Protein AF-A0A6L3AC29-F1 (afdb_monomer_lite)

Structure (mmCIF, N/CA/C/O backbone):
data_AF-A0A6L3AC29-F1
#
_entry.id   AF-A0A6L3AC29-F1
#
loop_
_atom_site.group_PDB
_atom_site.id
_atom_site.type_symbol
_atom_site.label_atom_id
_atom_site.label_alt_id
_atom_site.label_comp_id
_atom_site.label_asym_id
_atom_site.label_entity_id
_atom_site.label_seq_id
_atom_site.pdbx_PDB_ins_code
_atom_site.Cartn_x
_atom_site.Cartn_y
_atom_site.Cartn_z
_atom_site.occupancy
_atom_site.B_iso_or_equiv
_atom_site.auth_seq_id
_atom_site.auth_comp_id
_atom_site.auth_asym_id
_atom_site.auth_atom_id
_atom_site.pdbx_PDB_model_num
ATOM 1 N N . MET A 1 1 ? -25.101 -8.847 5.238 1.00 46.44 1 MET A N 1
ATOM 2 C CA . MET A 1 1 ? -24.844 -7.647 4.420 1.00 46.44 1 MET A CA 1
ATOM 3 C C . MET A 1 1 ? -23.366 -7.691 4.101 1.00 46.44 1 MET A C 1
ATOM 5 O O . MET A 1 1 ? -22.580 -7.676 5.034 1.00 46.44 1 MET A O 1
ATOM 9 N N . THR A 1 2 ? -22.988 -7.935 2.851 1.00 57.38 2 THR A N 1
ATOM 10 C CA . THR A 1 2 ? -21.576 -7.964 2.452 1.00 57.38 2 THR A CA 1
ATOM 11 C C . THR A 1 2 ? -21.065 -6.530 2.477 1.00 57.38 2 THR A C 1
ATOM 13 O O . THR A 1 2 ? -21.519 -5.713 1.680 1.00 57.38 2 THR A O 1
ATOM 16 N N . GLU A 1 3 ? -20.207 -6.204 3.442 1.00 71.88 3 GLU A N 1
ATOM 17 C CA . GLU A 1 3 ? -19.499 -4.926 3.446 1.00 71.88 3 GLU A CA 1
ATOM 18 C C . GLU A 1 3 ? -18.625 -4.854 2.194 1.00 71.88 3 GLU A C 1
ATOM 20 O O . GLU A 1 3 ? -17.820 -5.746 1.925 1.00 71.88 3 GLU A O 1
ATOM 25 N N . ASP A 1 4 ? -18.850 -3.818 1.395 1.00 78.69 4 ASP A N 1
ATOM 26 C CA . ASP A 1 4 ? -18.131 -3.585 0.151 1.00 78.69 4 ASP A CA 1
ATOM 27 C C . ASP A 1 4 ? -16.731 -3.056 0.500 1.00 78.69 4 ASP A C 1
ATOM 29 O O . ASP A 1 4 ? -16.559 -1.882 0.851 1.00 78.69 4 ASP A O 1
ATOM 33 N N . ILE A 1 5 ? -15.738 -3.952 0.509 1.00 82.19 5 ILE A N 1
ATOM 34 C CA . ILE A 1 5 ? -14.355 -3.612 0.858 1.00 82.19 5 ILE A CA 1
ATOM 35 C C . ILE A 1 5 ? -13.805 -2.688 -0.226 1.00 82.19 5 ILE A C 1
ATOM 37 O O . ILE A 1 5 ? -13.686 -3.056 -1.395 1.00 82.19 5 ILE A O 1
ATOM 41 N N . ARG A 1 6 ? -13.429 -1.469 0.166 1.00 89.81 6 ARG A N 1
ATOM 42 C CA . ARG A 1 6 ? -12.850 -0.499 -0.765 1.00 89.81 6 ARG A CA 1
ATOM 43 C C . ARG A 1 6 ? -11.422 -0.918 -1.117 1.00 89.81 6 ARG A C 1
ATOM 45 O O . ARG A 1 6 ? -10.543 -0.913 -0.258 1.00 89.81 6 ARG A O 1
ATOM 52 N N . ALA A 1 7 ? -11.183 -1.246 -2.382 1.00 92.44 7 ALA A N 1
ATOM 53 C CA . ALA A 1 7 ? -9.855 -1.593 -2.878 1.00 92.44 7 ALA A CA 1
ATOM 54 C C . ALA A 1 7 ? -9.159 -0.388 -3.530 1.00 92.44 7 ALA A C 1
ATOM 56 O O . ALA A 1 7 ? -9.771 0.382 -4.272 1.00 92.44 7 ALA A O 1
ATOM 57 N N . ALA A 1 8 ? -7.859 -0.259 -3.278 1.00 96.25 8 ALA A N 1
ATOM 58 C CA . ALA A 1 8 ? -6.949 0.632 -3.990 1.00 96.25 8 ALA A CA 1
ATOM 59 C C . ALA A 1 8 ? -5.733 -0.165 -4.487 1.00 96.25 8 ALA A C 1
ATOM 61 O O . ALA A 1 8 ? -5.405 -1.221 -3.947 1.00 96.25 8 ALA A O 1
ATOM 62 N N . CYS A 1 9 ? -5.040 0.323 -5.514 1.00 97.00 9 CYS A N 1
ATOM 63 C CA . CYS A 1 9 ? -3.838 -0.339 -6.012 1.00 97.00 9 CYS A CA 1
ATOM 64 C C . CYS A 1 9 ? -2.820 0.640 -6.599 1.00 97.00 9 CYS A C 1
ATOM 66 O O . CYS A 1 9 ? -3.136 1.786 -6.922 1.00 97.00 9 CYS A O 1
ATOM 68 N N . VAL A 1 10 ? -1.584 0.157 -6.725 1.00 97.31 10 VAL A N 1
ATOM 69 C CA . VAL A 1 10 ? -0.564 0.718 -7.615 1.00 97.31 10 VAL A CA 1
ATOM 70 C C . VAL A 1 10 ? -0.467 -0.170 -8.852 1.00 97.31 10 VAL A C 1
ATOM 72 O O . VAL A 1 10 ? -0.380 -1.388 -8.713 1.00 97.31 10 VAL A O 1
ATOM 75 N N . ILE A 1 11 ? -0.490 0.444 -10.037 1.00 97.38 11 ILE A N 1
ATOM 76 C CA . ILE A 1 11 ? -0.477 -0.244 -11.333 1.00 97.38 11 ILE A CA 1
ATOM 77 C C . ILE A 1 11 ? 0.802 0.139 -12.082 1.00 97.38 11 ILE A C 1
ATOM 79 O O . ILE A 1 11 ? 1.102 1.332 -12.191 1.00 97.38 11 ILE A O 1
ATOM 83 N N . GLY A 1 12 ? 1.554 -0.835 -12.598 1.00 95.75 12 GLY A N 1
ATOM 84 C CA . GLY A 1 12 ? 2.692 -0.557 -13.477 1.00 95.75 12 GLY A CA 1
ATOM 85 C C . GLY A 1 12 ? 3.618 -1.745 -13.730 1.00 95.75 12 GLY A C 1
ATOM 86 O O . GLY A 1 12 ? 3.389 -2.855 -13.269 1.00 95.75 12 GLY A O 1
ATOM 87 N N . TRP A 1 13 ? 4.716 -1.494 -14.442 1.00 95.31 13 TRP A N 1
ATOM 88 C CA . TRP A 1 13 ? 5.770 -2.479 -14.678 1.00 95.31 13 TRP A CA 1
ATOM 89 C C . TRP A 1 13 ? 7.149 -1.805 -14.622 1.00 95.31 13 TRP A C 1
ATOM 91 O O . TRP A 1 13 ? 7.367 -0.844 -15.365 1.00 95.31 13 TRP A O 1
ATOM 101 N N . PRO A 1 14 ? 8.095 -2.278 -13.790 1.00 94.62 14 PRO A N 1
ATOM 102 C CA . PRO A 1 14 ? 7.955 -3.309 -12.751 1.00 94.62 14 PRO A CA 1
ATOM 103 C C . PRO A 1 14 ? 7.331 -2.750 -11.450 1.00 94.62 14 PRO A C 1
ATOM 105 O O . PRO A 1 14 ? 7.926 -1.909 -10.768 1.00 94.62 14 PRO A O 1
ATOM 108 N N . VAL A 1 15 ? 6.125 -3.209 -11.083 1.00 96.12 15 VAL A N 1
ATOM 109 C CA . VAL A 1 15 ? 5.370 -2.724 -9.903 1.00 96.12 15 VAL A CA 1
ATOM 110 C C . VAL A 1 15 ? 5.983 -3.161 -8.566 1.00 96.12 15 VAL A C 1
ATOM 112 O O . VAL A 1 15 ? 5.747 -2.542 -7.525 1.00 96.12 15 VAL A O 1
ATOM 115 N N . GLU A 1 16 ? 6.824 -4.192 -8.575 1.00 95.38 16 GLU A N 1
ATOM 116 C CA . GLU A 1 16 ? 7.452 -4.801 -7.400 1.00 95.38 16 GLU A CA 1
ATOM 117 C C . GLU A 1 16 ? 8.342 -3.823 -6.628 1.00 95.38 16 GLU A C 1
ATOM 119 O O . GLU A 1 16 ? 8.476 -3.933 -5.408 1.00 95.38 16 GLU A O 1
ATOM 124 N N . HIS A 1 17 ? 8.909 -2.829 -7.317 1.00 95.56 17 HIS A N 1
ATOM 125 C CA . HIS A 1 17 ? 9.749 -1.803 -6.700 1.00 95.56 17 HIS A CA 1
ATOM 126 C C . HIS A 1 17 ? 8.943 -0.759 -5.916 1.00 95.56 17 HIS A C 1
ATOM 128 O O . HIS A 1 17 ? 9.515 0.001 -5.128 1.00 95.56 17 HIS A O 1
ATOM 134 N N . SER A 1 18 ? 7.619 -0.706 -6.096 1.00 96.56 18 SER A N 1
ATOM 135 C CA . SER A 1 18 ? 6.782 0.224 -5.350 1.00 96.56 18 SER A CA 1
ATOM 136 C C . SER A 1 18 ? 6.672 -0.190 -3.882 1.00 96.56 18 SER A C 1
ATOM 138 O O . SER A 1 18 ? 6.205 -1.276 -3.528 1.00 96.56 18 SER A O 1
ATOM 140 N N . ARG A 1 19 ? 7.034 0.743 -2.997 1.00 96.50 19 ARG A N 1
ATOM 141 C CA . ARG A 1 19 ? 6.831 0.625 -1.544 1.00 96.5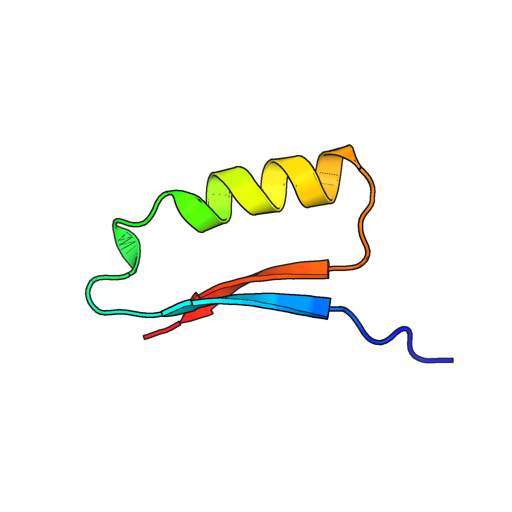0 19 ARG A CA 1
ATOM 142 C C . ARG A 1 19 ? 5.432 1.053 -1.102 1.00 96.50 19 ARG A C 1
ATOM 144 O O . ARG A 1 19 ? 5.118 0.918 0.081 1.00 96.50 19 ARG A O 1
ATOM 151 N N . SER A 1 20 ? 4.592 1.549 -2.016 1.00 97.44 20 SER A N 1
ATOM 152 C CA . SER A 1 20 ? 3.252 2.031 -1.673 1.00 97.44 20 SER A CA 1
ATOM 153 C C . SER A 1 20 ? 2.390 0.968 -0.972 1.00 97.44 20 SER A C 1
ATOM 155 O O . SER A 1 20 ? 1.792 1.314 0.049 1.00 97.44 20 SER A O 1
ATOM 157 N N . PRO A 1 21 ? 2.402 -0.330 -1.352 1.00 96.69 21 PRO A N 1
ATOM 158 C CA . PRO A 1 21 ? 1.578 -1.326 -0.668 1.00 96.69 21 PRO A CA 1
ATOM 159 C C . PRO A 1 21 ? 1.972 -1.536 0.790 1.00 96.69 21 PRO A C 1
ATOM 161 O O . PRO A 1 21 ? 1.112 -1.795 1.623 1.00 96.69 21 PRO A O 1
ATOM 164 N N . LEU A 1 22 ? 3.255 -1.391 1.131 1.00 96.88 22 LEU A N 1
ATOM 165 C CA . LEU A 1 22 ? 3.708 -1.511 2.517 1.00 96.88 22 LEU A CA 1
ATOM 166 C C . LEU A 1 22 ? 3.209 -0.334 3.363 1.00 96.88 22 LEU A C 1
ATOM 168 O O . LEU A 1 22 ? 2.723 -0.530 4.474 1.00 96.88 22 LEU A O 1
ATOM 172 N N . ILE A 1 23 ? 3.299 0.884 2.825 1.00 97.38 23 ILE A N 1
ATOM 173 C CA . ILE A 1 23 ? 2.896 2.106 3.530 1.00 97.38 23 ILE A CA 1
ATOM 174 C C . ILE A 1 23 ? 1.376 2.141 3.721 1.00 97.38 23 ILE A C 1
ATOM 176 O O . ILE A 1 23 ? 0.904 2.379 4.830 1.00 97.38 23 ILE A O 1
ATOM 180 N N . HIS A 1 24 ? 0.600 1.884 2.665 1.00 97.38 24 HIS A N 1
ATOM 181 C CA . HIS A 1 24 ? -0.858 1.966 2.738 1.00 97.38 24 HIS A CA 1
ATOM 182 C C . HIS A 1 24 ? -1.457 0.874 3.625 1.00 97.38 24 HIS A C 1
ATOM 184 O O . HIS A 1 24 ? -2.291 1.190 4.471 1.00 97.38 24 HIS A O 1
ATOM 190 N N . ASN A 1 25 ? -0.993 -0.377 3.516 1.00 96.50 25 ASN A N 1
ATOM 191 C CA . ASN A 1 25 ? -1.512 -1.454 4.363 1.00 96.50 25 ASN A CA 1
ATOM 192 C C . ASN A 1 25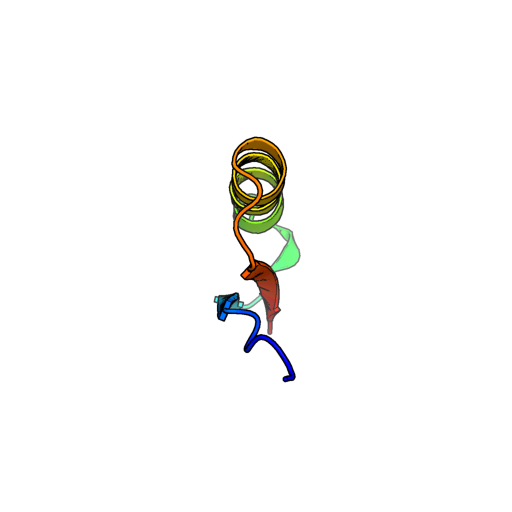 ? -1.174 -1.250 5.852 1.00 96.50 25 ASN A C 1
ATOM 194 O O . ASN A 1 25 ? -1.994 -1.592 6.703 1.00 96.50 25 ASN A O 1
ATOM 198 N N . TYR A 1 26 ? -0.034 -0.624 6.186 1.00 97.75 26 TYR A N 1
ATOM 199 C CA . TYR A 1 26 ? 0.261 -0.232 7.572 1.00 97.75 26 TYR A CA 1
ATOM 200 C C . TYR A 1 26 ? -0.818 0.702 8.141 1.00 97.75 26 TYR A C 1
ATOM 202 O O . TYR A 1 26 ? -1.326 0.468 9.237 1.00 97.75 26 TYR A O 1
ATOM 210 N N . TRP A 1 27 ? -1.196 1.749 7.401 1.00 97.62 27 TRP A N 1
ATOM 211 C CA . TRP A 1 27 ? -2.196 2.715 7.865 1.00 97.62 27 TRP A CA 1
ATOM 212 C C . TRP A 1 27 ? -3.617 2.152 7.866 1.00 97.62 27 TRP A C 1
ATOM 214 O O . TRP A 1 27 ? -4.362 2.418 8.807 1.00 97.62 27 TRP A O 1
ATOM 224 N N . ILE A 1 28 ? -3.969 1.338 6.867 1.00 96.12 28 ILE A N 1
ATOM 225 C CA . ILE A 1 28 ? -5.242 0.604 6.817 1.00 96.12 28 ILE A CA 1
ATOM 226 C C . ILE A 1 28 ? -5.406 -0.245 8.082 1.00 96.12 28 ILE A C 1
ATOM 228 O O . ILE A 1 28 ? -6.408 -0.114 8.783 1.00 96.12 28 ILE A O 1
ATOM 232 N N . GLY A 1 29 ? -4.387 -1.041 8.427 1.00 95.56 29 GLY A N 1
ATOM 233 C CA . GLY A 1 29 ? -4.392 -1.842 9.649 1.00 95.56 29 GLY A CA 1
ATOM 234 C C . GLY A 1 29 ? -4.421 -0.983 10.914 1.00 95.56 29 GLY A C 1
ATOM 235 O O . GLY A 1 29 ? -5.187 -1.257 11.834 1.00 95.56 29 GLY A O 1
ATOM 236 N N . LYS A 1 30 ? -3.644 0.104 10.965 1.00 98.00 30 LYS A N 1
ATOM 237 C CA . LYS A 1 30 ? -3.584 0.989 12.138 1.00 98.00 30 LYS A CA 1
ATOM 238 C C . LYS A 1 30 ? -4.911 1.682 12.453 1.00 98.00 30 LYS A C 1
ATOM 240 O O . LYS A 1 30 ? -5.223 1.861 13.626 1.00 98.00 30 LYS A O 1
ATOM 245 N N . TYR A 1 31 ? -5.673 2.070 11.435 1.00 96.81 31 TYR A N 1
ATOM 246 C CA . TYR A 1 31 ? -6.941 2.786 11.599 1.00 96.81 31 TYR A CA 1
ATOM 247 C C . TYR A 1 31 ? -8.180 1.906 11.415 1.00 96.81 31 TYR A C 1
ATOM 249 O O . TYR A 1 31 ? -9.288 2.430 11.442 1.00 96.81 31 TYR A O 1
ATOM 257 N N . GLN A 1 32 ? -8.002 0.588 11.252 1.00 94.75 32 GLN A N 1
ATOM 258 C CA . GLN A 1 32 ? -9.096 -0.372 11.054 1.00 94.75 32 GLN A CA 1
ATOM 259 C C . GLN A 1 32 ? -10.020 0.037 9.893 1.00 94.75 32 GLN A C 1
ATOM 261 O O . GLN A 1 32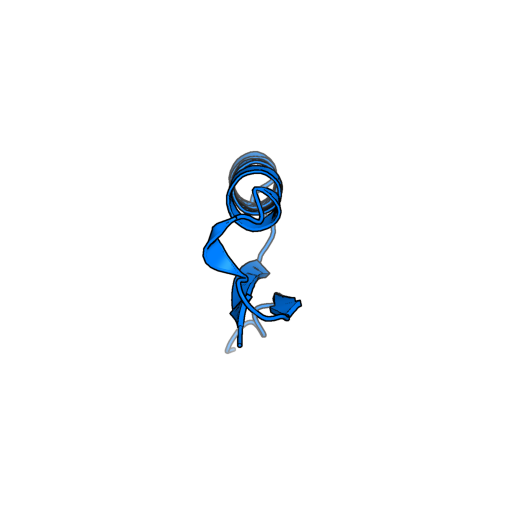 ? -11.243 -0.064 9.972 1.00 94.75 32 GLN A O 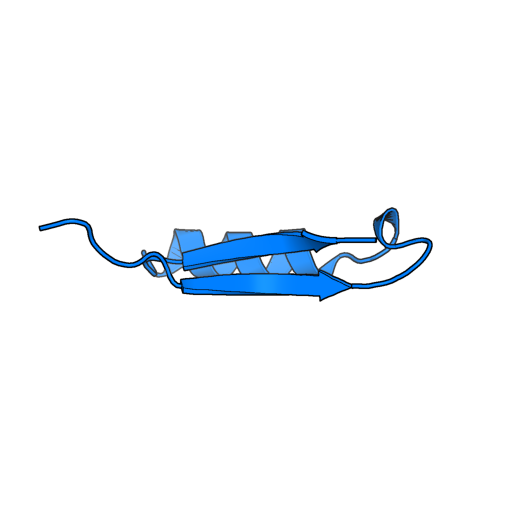1
ATOM 266 N N . VAL A 1 33 ? -9.425 0.543 8.810 1.00 94.06 33 VAL A N 1
ATOM 267 C CA . VAL A 1 33 ? -10.173 0.922 7.609 1.00 94.06 33 VAL A CA 1
ATOM 268 C C . VAL A 1 33 ? -10.596 -0.351 6.884 1.00 94.06 33 VAL A C 1
ATOM 270 O O . VAL A 1 33 ? -9.758 -1.206 6.605 1.00 94.06 33 VAL A O 1
ATOM 273 N N . ALA A 1 34 ? -11.879 -0.458 6.538 1.00 93.94 34 ALA A N 1
ATOM 274 C CA . ALA A 1 34 ? -12.413 -1.538 5.710 1.00 93.94 34 ALA A CA 1
ATOM 275 C C . ALA A 1 34 ? -11.972 -1.370 4.242 1.00 93.94 34 ALA A C 1
ATOM 277 O O . ALA A 1 34 ? -12.735 -0.943 3.372 1.00 93.94 34 ALA A O 1
ATOM 278 N N . GLY A 1 35 ? -10.701 -1.657 3.979 1.00 92.81 35 GLY A N 1
ATOM 279 C CA . GLY A 1 35 ? -10.110 -1.542 2.657 1.00 92.81 35 GLY A CA 1
ATOM 280 C C . GLY A 1 35 ? -8.819 -2.331 2.519 1.00 92.81 35 GLY A C 1
ATOM 281 O O . GLY A 1 35 ? -8.263 -2.821 3.498 1.00 92.81 35 GLY A O 1
ATOM 282 N N . GLU A 1 36 ? -8.333 -2.440 1.291 1.00 94.06 36 GLU A N 1
ATOM 283 C CA . GLU A 1 36 ? -7.066 -3.105 0.990 1.00 94.06 36 GLU A CA 1
ATOM 284 C C . GLU A 1 36 ? -6.271 -2.333 -0.063 1.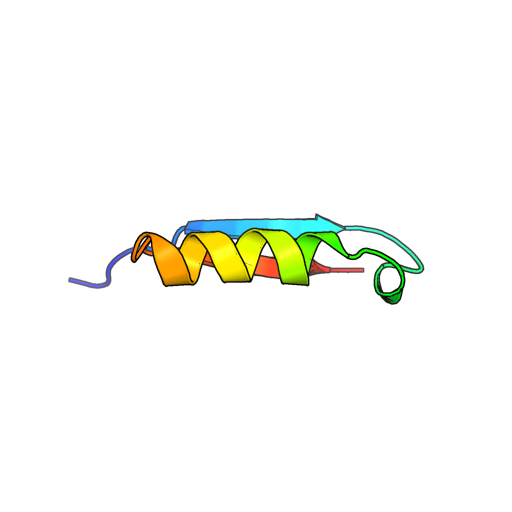00 94.06 36 GLU A C 1
ATOM 286 O O . GLU A 1 36 ? -6.8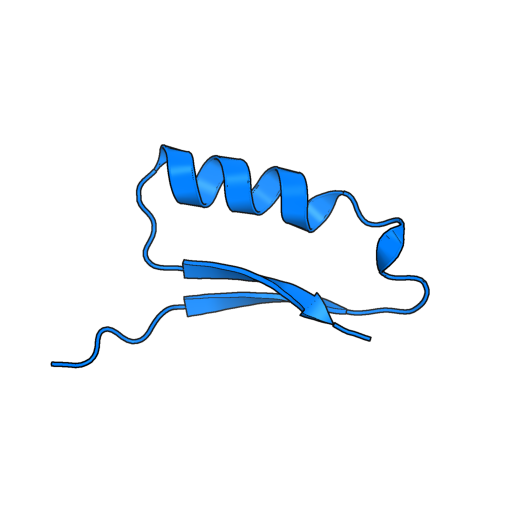42 -1.614 -0.890 1.00 94.06 36 GLU A O 1
ATOM 291 N N . TYR A 1 37 ? -4.948 -2.504 -0.050 1.00 97.31 37 TYR A N 1
ATOM 292 C CA . TYR A 1 37 ? -4.064 -1.904 -1.042 1.00 97.31 37 TYR A CA 1
ATOM 293 C C . TYR A 1 37 ? -3.212 -2.959 -1.758 1.00 97.31 37 TYR A C 1
ATOM 295 O O . TYR A 1 37 ? -2.399 -3.640 -1.123 1.00 97.31 37 TYR A O 1
ATOM 303 N N . ARG A 1 38 ? -3.347 -3.054 -3.088 1.00 96.50 38 ARG A N 1
ATOM 304 C CA . ARG A 1 38 ? -2.736 -4.105 -3.923 1.00 96.50 38 ARG A CA 1
ATOM 305 C C . ARG A 1 38 ? -1.675 -3.588 -4.902 1.00 96.50 38 ARG A C 1
ATOM 307 O O . ARG A 1 38 ? -1.519 -2.384 -5.112 1.00 96.50 38 ARG A O 1
ATOM 314 N N . ARG A 1 39 ? -0.936 -4.530 -5.491 1.00 96.81 39 ARG A N 1
ATOM 315 C CA . ARG A 1 39 ? -0.089 -4.329 -6.677 1.00 96.81 39 ARG A CA 1
ATOM 316 C C . ARG A 1 39 ? -0.814 -4.944 -7.863 1.00 96.81 39 ARG A C 1
ATOM 318 O O . ARG A 1 39 ? -1.300 -6.059 -7.723 1.00 96.81 39 ARG A O 1
ATOM 325 N N . GLU A 1 40 ? -0.831 -4.251 -8.986 1.00 95.75 40 GLU A N 1
ATOM 326 C CA . GLU A 1 40 ? -1.381 -4.742 -10.249 1.00 95.75 40 GLU A CA 1
ATOM 327 C C . GLU A 1 40 ? -0.377 -4.422 -11.372 1.00 95.75 40 GLU A C 1
ATOM 329 O O . GLU A 1 40 ? 0.380 -3.448 -11.271 1.00 95.75 40 GLU A O 1
ATOM 334 N N . ALA A 1 41 ? -0.347 -5.245 -12.418 1.00 83.19 41 ALA A N 1
ATOM 335 C CA . ALA A 1 41 ? 0.554 -5.114 -13.564 1.00 83.19 41 ALA A CA 1
ATOM 336 C C . ALA A 1 41 ? -0.236 -5.177 -14.873 1.00 83.19 41 ALA A C 1
ATOM 338 O O . ALA A 1 41 ? -1.148 -6.031 -14.958 1.00 83.19 41 ALA A O 1
#

pLDDT: mean 92.09, std 10.66, range [46.44, 98.0]

Foldseek 3Di:
DDDDQAEEEDEDVVQVPDPVQVVVVVVCVVVVPSYHYYYYD

Sequence (41 aa):
MTEDIRAACVIGWPVEHSRSPLIHNYWIGKYQVAGEYRREA

Radius of gyration: 11.37 Å; chains: 1; bounding box: 35×11×27 Å

Secondary structure (DSSP, 8-state):
-----EEEEEE-TTGGG--HHHHHHHHHHHHT-SEEEEEE-